Protein AF-A0AAN9L539-F1 (afdb_monomer)

Foldseek 3Di:
DDDPDDDDDDDDDDDDPDDPPDPPPPDDDPDPDDPLVVVLQVVLPDPLLPHQEPHFS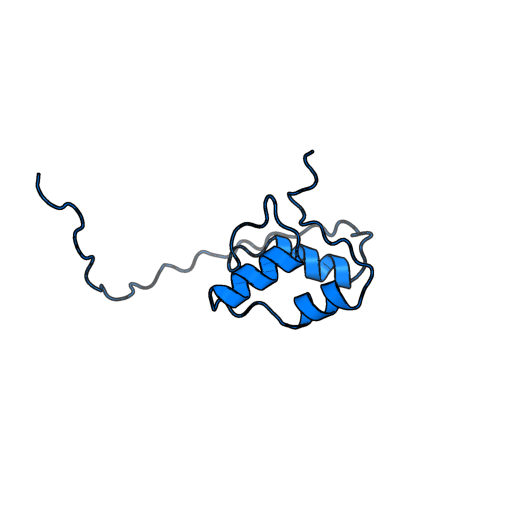LRSVVSSVVVVSCDPVVNVCSCPPDPDGRHRPNHPPD

Sequence (94 aa):
MKRFYSQRKNTTKKPSKSRKKSRVVVESYENDYSKEEMILRQFDMDMTYGPCIGLTRLERWERASKMGLNPPQSIKILLQCLNVPSECLWNKLK

Secondary structure (DSSP, 8-state):
-------------PPP----------------S-HHHHHHHHHHH-GGG---TTSBHHHHHHHHHHTT----HHHHHHHHHS----B-GGG---

Solvent-accessible surface area (backbone atoms only — not comparable to full-atom values): 6400 Å² total; per-residue (Å²): 138,84,87,87,73,81,84,83,75,92,74,84,87,73,86,75,78,84,74,81,76,75,81,74,80,77,76,81,72,85,66,97,57,54,73,65,56,51,54,54,51,53,55,58,70,41,67,86,54,48,82,44,68,91,36,40,49,62,57,34,45,51,53,19,44,78,69,68,63,69,62,66,66,66,59,56,49,48,67,73,75,42,101,59,86,54,68,26,81,73,56,74,84,117

Radius of gyration: 18.81 Å; Cα contacts (8 Å, |Δi|>4): 61; chains: 1; bounding box: 46×27×49 Å

pLDDT: mean 79.04, std 18.51, range [45.0, 97.81]

Organism: Canavalia gladiata (NCBI:txid3824)

Mean predicted aligned error: 13.24 Å

Structure (mmCIF, N/CA/C/O backbone):
data_AF-A0AAN9L539-F1
#
_entry.id   AF-A0AAN9L539-F1
#
loop_
_atom_site.group_PDB
_atom_site.id
_atom_site.type_symbol
_atom_site.label_atom_id
_atom_site.label_alt_id
_atom_site.label_comp_id
_atom_site.label_asym_id
_atom_site.label_entity_id
_atom_site.label_seq_id
_atom_site.pdbx_PDB_ins_code
_atom_site.Cartn_x
_atom_site.Cartn_y
_atom_site.Cartn_z
_atom_site.occupancy
_atom_site.B_iso_or_equiv
_atom_site.auth_seq_id
_atom_site.auth_comp_id
_atom_site.auth_asym_id
_atom_site.auth_atom_id
_atom_site.pdbx_PDB_model_num
ATOM 1 N N . MET A 1 1 ? -23.972 -18.178 33.883 1.00 49.88 1 MET A N 1
ATOM 2 C CA . MET A 1 1 ? -22.896 -18.318 32.873 1.00 49.88 1 MET A CA 1
ATOM 3 C C . MET A 1 1 ? -21.799 -17.311 33.187 1.00 49.88 1 MET A C 1
ATOM 5 O O . MET A 1 1 ? -22.067 -16.117 33.210 1.00 49.88 1 MET A O 1
ATOM 9 N N . LYS A 1 2 ? -20.612 -17.793 33.574 1.00 45.66 2 LYS A N 1
ATOM 10 C CA . LYS A 1 2 ? -19.501 -16.968 34.075 1.00 45.66 2 LYS A CA 1
ATOM 11 C C . LYS A 1 2 ? -18.742 -16.347 32.895 1.00 45.66 2 LYS A C 1
ATOM 13 O O . LYS A 1 2 ? -18.464 -17.024 31.914 1.00 45.66 2 LYS A O 1
ATOM 18 N N . ARG A 1 3 ? -18.450 -15.050 33.000 1.00 47.25 3 ARG A N 1
ATOM 19 C CA . ARG A 1 3 ? -17.701 -14.242 32.030 1.00 47.25 3 ARG A CA 1
ATOM 20 C C . ARG A 1 3 ? -16.248 -14.730 31.961 1.00 47.25 3 ARG A C 1
ATOM 22 O O . ARG A 1 3 ? -15.486 -14.495 32.893 1.00 47.25 3 ARG A O 1
ATOM 29 N N . PHE A 1 4 ? -15.869 -15.393 30.871 1.00 66.06 4 PHE A N 1
ATOM 30 C CA . PHE A 1 4 ? -14.493 -15.825 30.606 1.00 66.06 4 PHE A CA 1
ATOM 31 C C . PHE A 1 4 ? -13.782 -14.840 29.676 1.00 66.06 4 PHE A C 1
ATOM 33 O O . PHE A 1 4 ? -13.520 -15.144 28.521 1.00 66.06 4 PHE A O 1
ATOM 40 N N . TYR A 1 5 ? -13.434 -13.662 30.187 1.00 59.69 5 TYR A N 1
ATOM 41 C CA . TYR A 1 5 ? -12.322 -12.894 29.629 1.00 59.69 5 TYR A CA 1
ATOM 42 C C . TYR A 1 5 ? -11.472 -12.398 30.793 1.00 59.69 5 TYR A C 1
ATOM 44 O O . TYR A 1 5 ? -11.809 -11.440 31.481 1.00 59.69 5 TYR A O 1
ATOM 52 N N . SER A 1 6 ? -10.391 -13.130 31.053 1.00 61.59 6 SER A N 1
ATOM 53 C CA . SER A 1 6 ? -9.363 -12.747 32.015 1.00 61.59 6 SER A CA 1
ATOM 54 C C . SER A 1 6 ? -8.479 -11.661 31.399 1.00 61.59 6 SER A C 1
ATOM 56 O O . SER A 1 6 ? -7.900 -11.852 30.329 1.00 61.59 6 SER A O 1
ATOM 58 N N . GLN A 1 7 ? -8.382 -10.516 32.074 1.00 60.81 7 GLN A N 1
ATOM 59 C CA . GLN A 1 7 ? -7.445 -9.440 31.760 1.00 60.81 7 GLN A CA 1
ATOM 60 C C . GLN A 1 7 ? -6.002 -9.924 31.952 1.00 60.81 7 GLN A C 1
ATOM 62 O O . GLN A 1 7 ? -5.575 -10.240 33.065 1.00 60.81 7 GLN A O 1
ATOM 67 N N . ARG A 1 8 ? -5.221 -9.951 30.868 1.00 62.62 8 ARG A N 1
ATOM 68 C CA . ARG A 1 8 ? -3.791 -10.274 30.929 1.00 62.62 8 ARG A CA 1
ATOM 69 C C . ARG A 1 8 ? -3.000 -9.044 31.386 1.00 62.62 8 ARG A C 1
ATOM 71 O O . ARG A 1 8 ? -2.925 -8.048 30.675 1.00 62.62 8 ARG A O 1
ATOM 78 N N . LYS A 1 9 ? -2.418 -9.134 32.585 1.00 52.91 9 LYS A N 1
ATOM 79 C CA . LYS A 1 9 ? -1.530 -8.130 33.193 1.00 52.91 9 LYS A CA 1
ATOM 80 C C . LYS A 1 9 ? -0.163 -8.082 32.486 1.00 52.91 9 LYS A C 1
ATOM 82 O O . LYS A 1 9 ? 0.343 -9.113 32.044 1.00 52.91 9 LYS A O 1
ATOM 87 N N . ASN A 1 10 ? 0.425 -6.884 32.428 1.00 47.91 10 ASN A N 1
ATOM 88 C CA . ASN A 1 10 ? 1.771 -6.597 31.924 1.00 47.91 10 ASN A CA 1
ATOM 89 C C . ASN A 1 10 ? 2.852 -7.433 32.629 1.00 47.91 10 ASN A C 1
ATOM 91 O O . ASN A 1 10 ? 2.931 -7.443 33.856 1.00 47.91 10 ASN A O 1
ATOM 95 N N . THR A 1 11 ? 3.732 -8.058 31.844 1.00 48.75 11 THR A N 1
ATOM 96 C CA . THR A 1 11 ? 4.969 -8.693 32.318 1.00 48.75 11 THR A CA 1
ATOM 97 C C . THR A 1 11 ? 6.149 -8.198 31.491 1.00 48.75 11 THR A C 1
ATOM 99 O O . THR A 1 11 ? 6.087 -8.142 30.263 1.00 48.75 11 THR A O 1
ATOM 102 N N . THR A 1 12 ? 7.214 -7.839 32.192 1.00 48.25 12 THR A N 1
ATOM 103 C CA . THR A 1 12 ? 8.502 -7.334 31.719 1.00 48.25 12 THR A CA 1
ATOM 104 C C . THR A 1 12 ? 9.085 -8.130 30.540 1.00 48.25 12 THR A C 1
ATOM 106 O O . THR A 1 12 ? 9.055 -9.361 30.505 1.00 48.25 12 THR A O 1
ATOM 109 N N . LYS A 1 13 ? 9.628 -7.409 29.547 1.00 45.00 13 LYS A N 1
ATOM 110 C CA . LYS A 1 13 ? 10.297 -7.982 28.370 1.00 45.00 13 LYS A CA 1
ATOM 111 C C . LYS A 1 13 ? 11.549 -8.756 28.812 1.00 45.00 13 LYS A C 1
ATOM 113 O O . LYS A 1 13 ? 12.535 -8.152 29.221 1.00 45.00 13 LYS A O 1
ATOM 118 N N . LYS A 1 14 ? 11.521 -10.089 28.707 1.00 46.62 14 LYS A N 1
ATOM 119 C CA . LYS A 1 14 ? 12.724 -10.938 28.757 1.00 46.62 14 LYS A CA 1
ATOM 120 C C . LYS A 1 14 ? 13.496 -10.811 27.431 1.00 46.62 14 LYS A C 1
ATOM 122 O O . LYS A 1 14 ? 12.850 -10.788 26.382 1.00 46.62 14 LYS A O 1
ATOM 127 N N . PRO A 1 15 ? 14.841 -10.762 27.433 1.00 45.00 15 PRO A N 1
ATOM 128 C CA . PRO A 1 15 ? 15.619 -10.664 26.204 1.00 45.00 15 PRO A CA 1
ATOM 129 C C . PRO A 1 15 ? 15.548 -11.992 25.442 1.00 45.00 15 PRO A C 1
ATOM 131 O O . PRO A 1 15 ? 15.986 -13.038 25.924 1.00 45.00 15 PRO A O 1
ATOM 134 N N . SER A 1 16 ? 14.962 -11.966 24.247 1.00 56.47 16 SER A N 1
ATOM 135 C CA . SER A 1 16 ? 14.954 -13.106 23.334 1.00 56.47 16 SER A CA 1
ATOM 136 C C . SER A 1 16 ? 16.356 -13.315 22.761 1.00 56.47 16 SER A C 1
ATOM 138 O O . SER A 1 16 ? 16.916 -12.409 22.143 1.00 56.47 16 SER A O 1
ATOM 140 N N . LYS A 1 17 ? 16.904 -14.517 22.975 1.00 56.53 17 LYS A N 1
ATOM 141 C CA . LYS A 1 17 ? 18.193 -14.987 22.451 1.00 56.53 17 LYS A CA 1
ATOM 142 C C . LYS A 1 17 ? 18.351 -14.635 20.967 1.00 56.53 17 LYS A C 1
ATOM 144 O O . LYS A 1 17 ? 17.459 -14.892 20.160 1.00 56.53 17 LYS A O 1
ATOM 149 N N . SER A 1 18 ? 19.507 -14.076 20.627 1.00 55.50 18 SER A N 1
ATOM 150 C CA . SER A 1 18 ? 19.929 -13.710 19.278 1.00 55.50 18 SER A CA 1
ATOM 151 C C . SER A 1 18 ? 19.882 -14.922 18.343 1.00 55.50 18 SER A C 1
ATOM 153 O O . SER A 1 18 ? 20.763 -15.782 18.334 1.00 55.50 18 SER A O 1
ATOM 155 N N . ARG A 1 19 ? 18.824 -15.000 17.531 1.00 62.69 19 ARG A N 1
ATOM 156 C CA . ARG A 1 19 ? 18.730 -15.955 16.429 1.00 62.69 19 ARG A CA 1
ATOM 157 C C . ARG A 1 19 ? 19.784 -15.563 15.394 1.00 62.69 19 ARG A C 1
ATOM 159 O O . ARG A 1 19 ? 19.658 -14.523 14.751 1.00 62.69 19 ARG A O 1
ATOM 166 N N . LYS A 1 20 ? 20.837 -16.377 15.262 1.00 54.31 20 LYS A N 1
ATOM 167 C CA . LYS A 1 20 ? 21.865 -16.230 14.223 1.00 54.31 20 LYS A CA 1
ATOM 168 C C . LYS A 1 20 ? 21.160 -16.149 12.866 1.00 54.31 20 LYS A C 1
ATOM 170 O O . LYS A 1 20 ? 20.503 -17.101 12.450 1.00 54.31 20 LYS A O 1
ATOM 175 N N . LYS A 1 21 ? 21.242 -14.986 12.215 1.00 54.97 21 LYS A N 1
ATOM 176 C CA . LYS A 1 21 ? 20.709 -14.764 10.871 1.00 54.97 21 LYS A CA 1
ATOM 177 C C . LYS A 1 21 ? 21.615 -15.532 9.915 1.00 54.97 21 LYS A C 1
ATOM 179 O O . LYS A 1 21 ? 22.684 -15.049 9.558 1.00 54.97 21 LYS A O 1
ATOM 184 N N . SER A 1 22 ? 21.230 -16.760 9.575 1.00 59.97 22 SER A N 1
ATOM 185 C CA . SER A 1 22 ? 21.839 -17.492 8.469 1.00 59.97 22 SER A CA 1
ATOM 186 C C . SER A 1 22 ? 21.778 -16.588 7.242 1.00 59.97 22 SER A C 1
ATOM 188 O O . SER A 1 22 ? 20.699 -16.121 6.868 1.00 59.97 22 SER A O 1
ATOM 190 N N . ARG A 1 23 ? 22.943 -16.267 6.677 1.00 61.34 23 ARG A N 1
ATOM 191 C CA . ARG A 1 23 ? 23.067 -15.470 5.458 1.00 61.34 23 ARG A CA 1
ATOM 192 C C . ARG A 1 23 ? 22.523 -16.322 4.317 1.00 61.34 23 ARG A C 1
ATOM 194 O O . ARG A 1 23 ? 23.252 -17.111 3.734 1.00 61.34 23 ARG A O 1
ATOM 201 N N . VAL A 1 24 ? 21.218 -16.223 4.078 1.00 60.66 24 VAL A N 1
ATOM 202 C CA . VAL A 1 24 ? 20.595 -16.790 2.886 1.00 60.66 24 VAL A CA 1
ATOM 203 C C . VAL A 1 24 ? 21.154 -15.991 1.718 1.00 60.66 24 VAL A C 1
ATOM 205 O O . VAL A 1 24 ? 20.939 -14.781 1.631 1.00 60.66 24 VAL A O 1
ATOM 208 N N . VAL A 1 25 ? 21.960 -16.655 0.895 1.00 55.09 25 VAL A N 1
ATOM 209 C CA . VAL A 1 25 ? 22.389 -16.137 -0.399 1.00 55.09 25 VAL A CA 1
ATOM 210 C C . VAL A 1 25 ? 21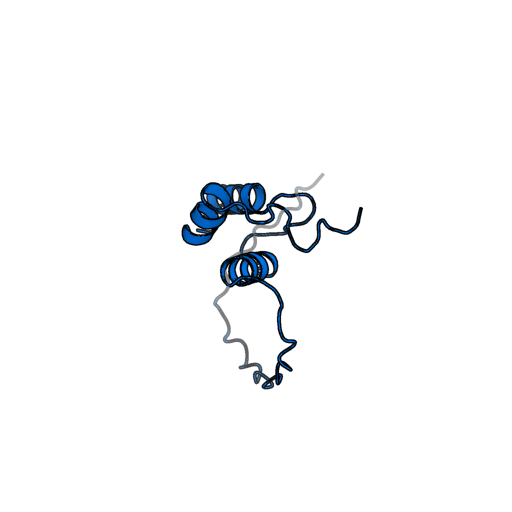.129 -16.117 -1.253 1.00 55.09 25 VAL A C 1
ATOM 212 O O . VAL A 1 25 ? 20.598 -17.167 -1.598 1.00 55.09 25 VAL A O 1
ATOM 215 N N . VAL A 1 26 ? 20.579 -14.924 -1.470 1.00 62.31 26 VAL A N 1
ATO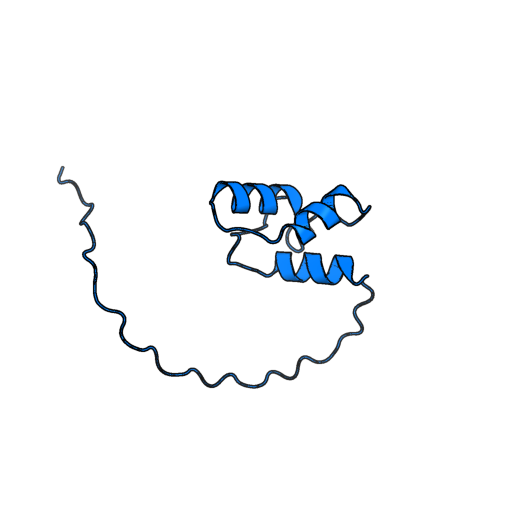M 216 C CA . VAL A 1 26 ? 19.456 -14.740 -2.388 1.00 62.31 26 VAL A CA 1
ATOM 217 C C . VAL A 1 26 ? 20.063 -14.743 -3.781 1.00 62.31 26 VAL A C 1
ATOM 219 O O . VAL A 1 26 ? 20.703 -13.775 -4.184 1.00 62.31 26 VAL A O 1
ATOM 222 N N . GLU A 1 27 ? 19.936 -15.881 -4.449 1.00 50.69 27 GLU A N 1
ATOM 223 C CA . GLU A 1 27 ? 20.243 -16.067 -5.862 1.00 50.69 27 GLU A CA 1
ATOM 224 C C . GLU A 1 27 ? 19.430 -15.033 -6.656 1.00 50.69 27 GLU A C 1
ATOM 226 O O . GLU A 1 27 ? 18.211 -14.940 -6.502 1.00 50.69 27 GLU A O 1
ATOM 231 N N . SER A 1 28 ? 20.111 -14.143 -7.384 1.00 52.44 28 SER A N 1
ATOM 232 C CA . SER A 1 28 ? 19.472 -13.013 -8.057 1.00 52.44 28 SER A CA 1
ATOM 233 C C . SER A 1 28 ? 18.819 -13.493 -9.345 1.00 52.44 28 SER A C 1
ATOM 235 O O . SER A 1 28 ? 19.438 -13.506 -10.405 1.00 52.44 28 SER A O 1
ATOM 237 N N . TYR A 1 29 ? 17.559 -13.905 -9.249 1.00 59.56 29 TYR A N 1
ATOM 238 C CA . TYR A 1 29 ? 16.687 -14.008 -10.412 1.00 59.56 29 TYR A CA 1
ATOM 239 C C . TYR A 1 29 ? 16.599 -12.601 -11.007 1.00 59.56 29 TYR A C 1
ATOM 241 O O . TYR A 1 29 ? 16.118 -11.689 -10.328 1.00 59.56 29 TYR A O 1
ATOM 249 N N . GLU A 1 30 ? 17.129 -12.413 -12.217 1.00 59.72 30 GLU A N 1
ATOM 250 C CA . GLU A 1 30 ? 16.960 -11.185 -12.993 1.00 59.72 30 GLU A CA 1
ATOM 251 C C . GLU A 1 30 ? 15.462 -10.885 -13.049 1.00 59.72 30 GLU A C 1
ATOM 253 O O . GLU A 1 30 ? 14.659 -11.622 -13.619 1.00 59.72 30 GLU A O 1
ATOM 258 N N . ASN A 1 31 ? 15.067 -9.881 -12.279 1.00 62.41 31 ASN A N 1
ATOM 259 C CA . ASN A 1 31 ? 13.678 -9.600 -11.999 1.00 62.41 31 ASN A CA 1
ATOM 260 C C . ASN A 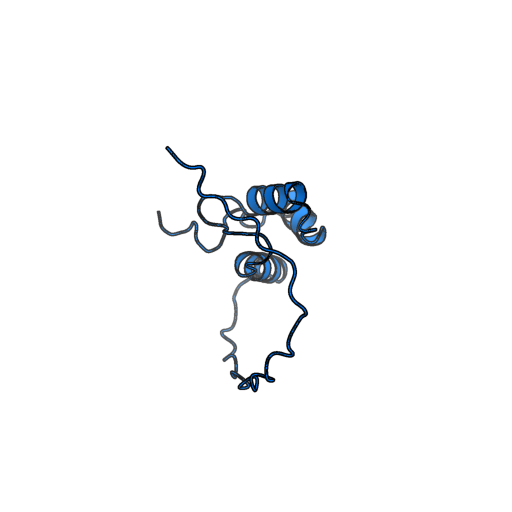1 31 ? 13.261 -8.597 -13.077 1.00 62.41 31 ASN A C 1
ATOM 262 O O . ASN A 1 31 ? 13.578 -7.419 -12.935 1.00 62.41 31 ASN A O 1
ATOM 266 N N . ASP A 1 32 ? 12.570 -9.050 -14.130 1.00 79.00 32 ASP A N 1
ATOM 267 C CA . ASP A 1 32 ? 12.083 -8.250 -15.282 1.00 79.00 32 ASP A CA 1
ATOM 268 C C . ASP A 1 32 ? 11.079 -7.131 -14.909 1.00 79.00 32 ASP A C 1
ATOM 270 O O . ASP A 1 32 ? 10.282 -6.657 -15.721 1.00 79.00 32 ASP A O 1
ATOM 274 N N . TYR A 1 33 ? 11.055 -6.711 -13.649 1.00 82.00 33 TYR A N 1
ATOM 275 C CA . TYR A 1 33 ? 10.125 -5.739 -13.112 1.00 82.00 33 TYR A CA 1
ATOM 276 C C . TYR A 1 33 ? 10.791 -4.378 -12.976 1.00 82.00 33 TYR A C 1
ATOM 278 O O . TYR A 1 33 ? 11.965 -4.257 -12.622 1.00 82.00 33 TYR A O 1
ATOM 286 N N . SER A 1 34 ? 9.996 -3.329 -13.181 1.00 90.00 34 SER A N 1
ATOM 287 C CA . SER A 1 34 ? 10.442 -1.972 -12.901 1.00 90.00 34 SER A CA 1
ATOM 288 C C . SER A 1 34 ? 10.768 -1.796 -11.411 1.00 90.00 34 SER A C 1
ATOM 290 O O . SER A 1 34 ? 10.284 -2.535 -10.544 1.00 90.00 34 SER A O 1
ATOM 292 N N . LYS A 1 35 ? 11.574 -0.778 -11.092 1.00 90.44 35 LYS A N 1
ATOM 293 C CA . LYS A 1 35 ? 11.954 -0.463 -9.705 1.00 90.44 35 LYS A CA 1
ATOM 294 C C . LYS A 1 35 ? 10.725 -0.210 -8.829 1.00 90.44 35 LYS A C 1
ATOM 296 O O . LYS A 1 35 ? 10.697 -0.597 -7.663 1.00 90.44 35 LYS A O 1
ATOM 301 N N . GLU A 1 36 ? 9.698 0.409 -9.395 1.00 92.06 36 GLU A N 1
ATOM 302 C CA . GLU A 1 36 ? 8.440 0.725 -8.726 1.00 92.06 36 GLU A CA 1
ATOM 303 C C . GLU A 1 36 ? 7.669 -0.553 -8.393 1.00 92.06 36 GLU A C 1
ATOM 305 O O . GLU A 1 36 ? 7.242 -0.732 -7.254 1.00 92.06 36 GLU A O 1
ATOM 310 N N . GLU A 1 37 ? 7.571 -1.492 -9.335 1.00 91.75 37 GLU A N 1
ATOM 311 C CA . GLU A 1 37 ? 6.943 -2.793 -9.090 1.00 91.75 37 GLU A CA 1
ATOM 312 C C . GLU A 1 37 ? 7.717 -3.603 -8.038 1.00 91.75 37 GLU A C 1
ATOM 314 O O . GLU A 1 37 ? 7.100 -4.246 -7.190 1.00 91.75 37 GLU A O 1
ATOM 319 N N . MET A 1 38 ? 9.053 -3.530 -8.004 1.00 91.69 38 MET A N 1
ATOM 320 C CA . MET A 1 38 ? 9.843 -4.151 -6.930 1.00 91.69 38 MET A CA 1
ATOM 321 C C . MET A 1 38 ? 9.503 -3.576 -5.549 1.00 91.69 38 MET A C 1
ATOM 323 O O . MET A 1 38 ? 9.332 -4.334 -4.592 1.00 91.69 38 MET A O 1
ATOM 327 N N . ILE A 1 39 ? 9.362 -2.252 -5.440 1.00 94.06 39 ILE A N 1
ATOM 328 C CA . ILE A 1 39 ? 8.965 -1.579 -4.193 1.00 94.06 39 ILE A CA 1
ATOM 329 C C . ILE A 1 39 ? 7.564 -2.032 -3.762 1.00 94.06 39 ILE A C 1
ATOM 331 O O . ILE A 1 39 ? 7.353 -2.380 -2.597 1.00 94.06 39 ILE A O 1
ATOM 335 N N . LEU A 1 40 ? 6.610 -2.082 -4.694 1.00 94.94 40 LEU A N 1
ATOM 336 C CA . LEU A 1 40 ? 5.243 -2.528 -4.415 1.00 94.94 40 LEU A CA 1
ATOM 337 C C . LEU A 1 40 ? 5.190 -4.004 -4.004 1.00 94.94 40 LEU A C 1
ATOM 339 O O . LEU A 1 40 ? 4.454 -4.365 -3.090 1.00 94.94 40 LEU A O 1
ATOM 343 N N . ARG A 1 41 ? 6.020 -4.861 -4.603 1.00 93.06 41 ARG A N 1
ATOM 344 C CA . ARG A 1 41 ? 6.150 -6.271 -4.203 1.00 93.06 41 ARG A CA 1
ATOM 345 C C . ARG A 1 41 ? 6.765 -6.441 -2.825 1.00 93.06 41 ARG A C 1
ATOM 347 O O . ARG A 1 41 ? 6.353 -7.321 -2.070 1.00 93.06 41 ARG A O 1
ATOM 354 N N . GLN A 1 42 ? 7.729 -5.595 -2.477 1.00 93.88 42 GLN A N 1
ATOM 355 C CA . GLN A 1 42 ? 8.295 -5.592 -1.135 1.00 93.88 42 GLN A CA 1
ATOM 356 C C . GLN A 1 42 ? 7.236 -5.204 -0.096 1.00 93.88 42 GLN A C 1
ATOM 358 O O . GLN A 1 42 ? 7.165 -5.839 0.957 1.00 93.88 42 GLN A O 1
ATOM 363 N N . PHE A 1 43 ? 6.380 -4.230 -0.420 1.00 95.75 43 PHE A N 1
ATOM 364 C CA . PHE A 1 43 ? 5.198 -3.899 0.376 1.00 95.75 43 PHE A CA 1
ATOM 365 C C . PHE A 1 43 ? 4.204 -5.070 0.433 1.00 95.75 43 PHE A C 1
ATOM 367 O O . PHE A 1 43 ? 3.679 -5.378 1.502 1.00 95.75 43 PHE A O 1
ATOM 374 N N . ASP A 1 44 ? 4.006 -5.794 -0.674 1.00 94.38 44 ASP A N 1
ATOM 375 C CA . ASP A 1 44 ? 3.136 -6.971 -0.717 1.00 94.38 44 ASP A CA 1
ATOM 376 C C . ASP A 1 44 ? 3.568 -8.070 0.272 1.00 94.38 44 ASP A C 1
ATOM 378 O O . ASP A 1 44 ? 2.709 -8.698 0.897 1.00 94.38 44 ASP A O 1
ATOM 382 N N . MET A 1 45 ? 4.874 -8.247 0.483 1.00 93.31 45 MET A N 1
ATOM 383 C CA . MET A 1 45 ? 5.443 -9.219 1.428 1.00 93.31 45 MET A CA 1
ATOM 384 C C . MET A 1 45 ? 5.501 -8.739 2.888 1.00 93.31 45 MET A C 1
ATOM 386 O O . MET A 1 45 ? 5.757 -9.548 3.784 1.00 93.31 45 MET A O 1
ATOM 390 N N . ASP A 1 46 ? 5.269 -7.454 3.160 1.00 94.69 46 ASP A N 1
ATOM 391 C CA . ASP A 1 46 ? 5.385 -6.904 4.511 1.00 94.69 46 ASP A CA 1
ATOM 392 C C . ASP A 1 46 ? 4.134 -7.195 5.353 1.00 94.69 46 ASP A C 1
ATOM 394 O O . ASP A 1 46 ? 3.069 -6.605 5.170 1.00 94.69 46 ASP A O 1
ATOM 398 N N . MET A 1 47 ? 4.260 -8.111 6.314 1.00 92.88 47 MET A N 1
ATOM 399 C CA . MET A 1 47 ? 3.151 -8.525 7.178 1.00 92.88 47 MET A CA 1
ATOM 400 C C . MET A 1 47 ? 2.758 -7.481 8.230 1.00 92.88 47 MET A C 1
ATOM 402 O O . MET A 1 47 ? 1.701 -7.622 8.849 1.00 92.88 47 MET A O 1
ATOM 406 N N . THR A 1 48 ? 3.551 -6.422 8.431 1.00 96.19 48 THR A N 1
ATOM 407 C CA . THR A 1 48 ? 3.226 -5.362 9.401 1.00 96.19 48 THR A CA 1
ATOM 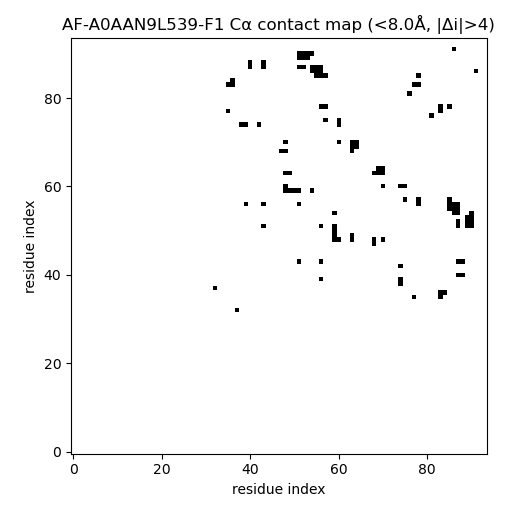408 C C . THR A 1 48 ? 1.935 -4.629 9.045 1.00 96.19 48 THR A C 1
ATOM 410 O O . THR A 1 48 ? 1.213 -4.223 9.949 1.00 96.19 48 THR A O 1
ATOM 413 N N . TYR A 1 49 ? 1.588 -4.547 7.755 1.00 96.00 49 TYR A N 1
ATOM 414 C CA . TYR A 1 49 ? 0.400 -3.857 7.230 1.00 96.00 49 TYR A CA 1
ATOM 415 C C . TYR A 1 49 ? -0.829 -4.775 7.055 1.00 96.00 49 TYR A C 1
ATOM 417 O O . TYR A 1 49 ? -1.831 -4.410 6.426 1.00 96.00 49 TYR A O 1
ATOM 425 N N . GLY A 1 50 ? -0.762 -5.986 7.617 1.00 91.31 50 GLY A N 1
ATOM 426 C CA . GLY A 1 50 ? -1.824 -6.991 7.555 1.00 91.31 50 GLY A CA 1
ATOM 427 C C . GLY A 1 50 ? -1.934 -7.691 6.193 1.00 91.31 50 GLY A C 1
ATOM 428 O O . GLY A 1 50 ? -1.214 -7.343 5.258 1.00 91.31 50 GLY A O 1
ATOM 429 N N . PRO A 1 51 ? -2.836 -8.677 6.052 1.00 92.31 51 PRO A N 1
ATOM 430 C CA . PRO A 1 51 ? -2.914 -9.537 4.869 1.00 92.31 51 PRO A CA 1
ATOM 431 C C . PRO A 1 51 ? -3.397 -8.781 3.625 1.00 92.31 51 PRO A C 1
ATOM 433 O O . PRO A 1 51 ? -4.326 -7.981 3.714 1.00 92.31 51 PRO A O 1
ATOM 436 N N . CYS A 1 52 ? -2.802 -9.052 2.467 1.00 91.12 52 CYS A N 1
ATOM 437 C CA . CYS A 1 52 ? -3.159 -8.436 1.180 1.00 91.12 52 CYS A CA 1
ATOM 438 C C . CYS A 1 52 ? -4.119 -9.255 0.312 1.00 91.12 52 CYS A C 1
ATOM 440 O O . CYS A 1 52 ? -4.450 -8.832 -0.789 1.00 91.12 52 CYS A O 1
ATOM 442 N N . ILE A 1 53 ? -4.554 -10.423 0.785 1.00 87.25 53 ILE A N 1
ATOM 443 C CA . ILE A 1 53 ? -5.464 -11.277 0.027 1.00 87.25 53 ILE A CA 1
ATOM 444 C C . ILE A 1 53 ? -6.837 -10.615 -0.132 1.00 87.25 53 ILE A C 1
ATOM 446 O O . ILE A 1 53 ? -7.416 -10.124 0.839 1.00 87.25 53 ILE A O 1
ATOM 450 N N . GLY A 1 54 ? -7.345 -10.605 -1.363 1.00 88.31 54 GLY A N 1
ATOM 451 C CA . GLY A 1 54 ? -8.641 -10.034 -1.720 1.00 88.31 54 GLY A CA 1
ATOM 452 C C . GLY A 1 54 ? -8.701 -8.506 -1.685 1.00 88.31 54 GLY A C 1
ATOM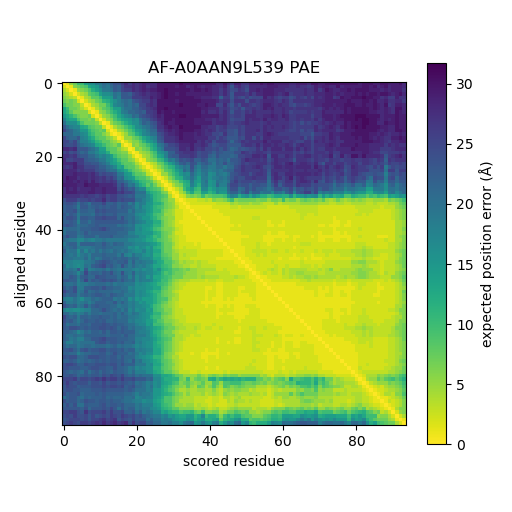 453 O O . GLY A 1 54 ? -9.801 -7.967 -1.687 1.00 88.31 54 GLY A O 1
ATOM 454 N N . LEU A 1 55 ? -7.556 -7.817 -1.628 1.00 91.75 55 LEU A N 1
ATOM 455 C CA . LEU A 1 55 ? -7.471 -6.355 -1.624 1.00 91.75 55 LEU A CA 1
ATOM 456 C C . LEU A 1 55 ? -6.511 -5.871 -2.702 1.00 91.75 55 LEU A C 1
ATOM 458 O O . LEU A 1 55 ? -5.440 -6.451 -2.880 1.00 91.75 55 LEU A O 1
ATOM 462 N N . THR A 1 56 ? -6.837 -4.762 -3.350 1.00 94.38 56 THR A N 1
ATOM 463 C CA . THR A 1 56 ? -5.848 -4.007 -4.124 1.00 94.38 56 THR A CA 1
ATOM 464 C C . THR A 1 56 ? -4.755 -3.457 -3.199 1.00 94.38 56 THR A C 1
ATOM 466 O O . THR A 1 56 ? -4.943 -3.278 -1.988 1.00 94.38 56 THR A O 1
ATOM 469 N N . ARG A 1 57 ? -3.591 -3.125 -3.767 1.00 95.56 57 ARG A N 1
ATOM 470 C CA . ARG A 1 57 ? -2.475 -2.507 -3.030 1.00 95.56 57 ARG A CA 1
ATOM 471 C C . ARG A 1 57 ? -2.894 -1.205 -2.345 1.00 95.56 57 ARG A C 1
ATOM 473 O O . ARG A 1 57 ? -2.457 -0.942 -1.222 1.00 95.56 57 ARG A O 1
ATOM 480 N N . LEU A 1 58 ? -3.765 -0.420 -2.987 1.00 96.06 58 LEU A N 1
ATOM 481 C CA . LEU A 1 58 ? -4.270 0.838 -2.436 1.00 96.06 58 LEU A CA 1
ATOM 482 C C . LEU A 1 58 ? -5.213 0.595 -1.255 1.00 96.06 58 LEU A C 1
ATOM 484 O O . LEU A 1 58 ? -5.019 1.191 -0.199 1.00 96.06 58 LEU A O 1
ATOM 488 N N . GLU A 1 59 ? -6.166 -0.331 -1.375 1.00 95.75 59 GLU A N 1
ATOM 489 C CA . GLU A 1 59 ? -7.064 -0.690 -0.267 1.00 95.75 59 GLU A CA 1
ATOM 490 C C . GLU A 1 59 ? -6.290 -1.232 0.938 1.00 95.75 59 GLU A C 1
ATOM 492 O O . GLU A 1 59 ? -6.576 -0.879 2.088 1.00 95.75 59 GLU A O 1
ATOM 497 N N . ARG A 1 60 ? -5.257 -2.052 0.695 1.00 96.81 60 ARG A N 1
ATOM 498 C CA . ARG A 1 60 ? -4.364 -2.527 1.757 1.00 96.81 60 ARG A CA 1
ATOM 499 C C . ARG A 1 60 ? -3.657 -1.362 2.453 1.00 96.81 60 ARG A C 1
ATOM 501 O O . ARG A 1 60 ? -3.607 -1.341 3.686 1.00 96.81 60 ARG A O 1
ATOM 508 N N . TRP A 1 61 ? -3.131 -0.405 1.685 1.00 97.44 61 TRP A N 1
ATOM 509 C CA . TRP A 1 61 ? -2.478 0.796 2.212 1.00 97.44 61 TRP A CA 1
ATOM 510 C C . TRP A 1 61 ? -3.444 1.626 3.064 1.00 97.44 61 TRP A C 1
ATOM 512 O O . TRP A 1 61 ? -3.127 1.977 4.201 1.00 97.44 61 TRP A O 1
ATOM 522 N N . GLU A 1 62 ? -4.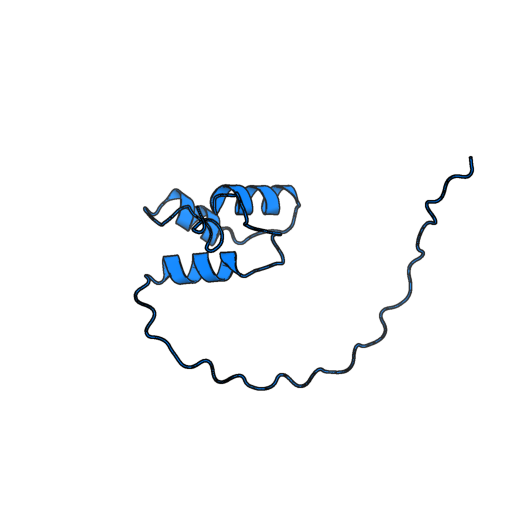654 1.883 2.568 1.00 97.44 62 GLU A N 1
ATOM 523 C CA . GLU A 1 62 ? -5.663 2.662 3.290 1.00 97.44 62 GLU A CA 1
ATOM 524 C C . GLU A 1 62 ? -6.088 1.990 4.589 1.00 97.44 62 GLU A C 1
ATOM 526 O O . GLU A 1 62 ? -6.207 2.656 5.617 1.00 97.44 62 GLU A O 1
ATOM 531 N N . ARG A 1 63 ? -6.286 0.668 4.573 1.00 97.06 63 ARG A N 1
ATOM 532 C CA . ARG A 1 63 ? -6.604 -0.092 5.784 1.00 97.06 63 ARG A CA 1
ATOM 533 C C . ARG A 1 63 ? -5.482 0.026 6.812 1.00 97.06 63 ARG A C 1
ATOM 535 O O . ARG A 1 63 ? -5.758 0.306 7.974 1.00 97.06 63 ARG A O 1
ATOM 542 N N . ALA A 1 64 ? -4.226 -0.136 6.395 1.00 97.81 64 ALA A N 1
ATOM 543 C CA . ALA A 1 64 ? -3.079 0.001 7.289 1.00 97.81 64 ALA A CA 1
ATOM 544 C C . ALA A 1 64 ? -2.955 1.422 7.869 1.00 97.81 64 ALA A C 1
ATOM 546 O O . ALA A 1 64 ? -2.679 1.580 9.059 1.00 97.81 64 ALA A O 1
ATOM 547 N N . SER A 1 65 ? -3.223 2.450 7.059 1.00 97.69 65 SER A N 1
ATOM 548 C CA . SER A 1 65 ? -3.272 3.847 7.503 1.00 97.69 65 SER A CA 1
ATOM 549 C C . SER A 1 65 ? -4.393 4.081 8.524 1.00 97.69 65 SER A C 1
ATOM 551 O O . SER 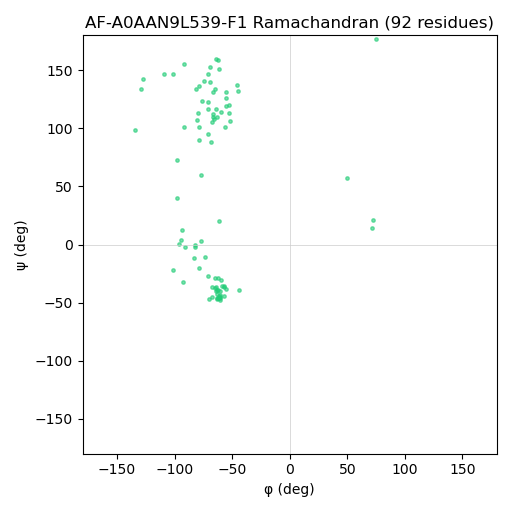A 1 65 ? -4.128 4.614 9.600 1.00 97.69 65 SER A O 1
ATOM 553 N N . LYS A 1 66 ? -5.610 3.585 8.259 1.00 97.56 66 LYS A N 1
ATOM 554 C CA . LYS A 1 66 ? -6.755 3.638 9.192 1.00 97.56 66 LYS A CA 1
ATOM 555 C C . LYS A 1 66 ? -6.473 2.919 10.515 1.00 97.56 66 LYS A C 1
ATOM 557 O O . LYS A 1 66 ? -6.991 3.319 11.550 1.00 97.56 66 LYS A O 1
ATOM 562 N N . MET A 1 67 ? -5.638 1.880 10.492 1.00 96.38 67 MET A N 1
ATOM 563 C CA . MET A 1 67 ? -5.190 1.151 11.685 1.00 96.38 67 MET A CA 1
ATOM 564 C C . MET A 1 67 ? -4.017 1.821 12.421 1.00 96.38 67 MET A C 1
ATOM 566 O O . MET A 1 67 ? -3.554 1.286 13.426 1.00 96.38 67 MET A O 1
ATOM 570 N N . GLY A 1 68 ? -3.510 2.963 11.942 1.00 97.25 68 GLY A N 1
ATOM 571 C CA . GLY A 1 68 ? -2.394 3.675 12.572 1.00 97.25 68 GLY A CA 1
ATOM 572 C C . GLY A 1 68 ? -1.036 2.984 12.409 1.00 97.25 68 GLY A C 1
ATOM 573 O O . GLY A 1 68 ? -0.119 3.242 13.185 1.00 97.25 68 GLY A O 1
ATOM 574 N N . LEU A 1 69 ? -0.887 2.105 11.411 1.00 96.94 69 LEU A N 1
ATOM 575 C CA . LEU A 1 69 ? 0.351 1.353 11.158 1.00 96.94 69 LEU A CA 1
ATOM 576 C C . LEU A 1 69 ? 1.394 2.155 10.366 1.00 96.94 69 LEU A C 1
ATOM 578 O O . LEU A 1 69 ? 2.491 1.661 10.129 1.00 96.94 69 LEU A O 1
ATOM 582 N N . ASN A 1 70 ? 1.060 3.388 9.970 1.00 96.56 70 ASN A N 1
ATOM 583 C CA . ASN A 1 70 ? 1.934 4.321 9.254 1.00 96.56 70 ASN A CA 1
ATOM 584 C C . ASN A 1 70 ? 2.623 3.696 8.019 1.00 96.56 70 ASN A C 1
ATOM 586 O O . ASN A 1 70 ? 3.855 3.684 7.947 1.00 96.56 70 ASN A O 1
ATOM 590 N N . PRO A 1 71 ? 1.862 3.150 7.046 1.00 97.38 71 PRO A N 1
ATOM 591 C CA . PRO A 1 71 ? 2.455 2.646 5.810 1.00 97.38 71 PRO A CA 1
ATOM 592 C C . PRO A 1 71 ? 3.174 3.774 5.041 1.00 97.38 71 PRO A C 1
ATOM 594 O O . PRO A 1 71 ? 2.758 4.933 5.130 1.00 97.38 71 PRO A O 1
ATOM 597 N N . PRO A 1 72 ? 4.233 3.480 4.259 1.00 97.75 72 PRO A N 1
ATOM 598 C CA . PRO A 1 72 ? 5.034 4.521 3.621 1.00 97.75 72 PRO A CA 1
ATOM 599 C C . PRO A 1 72 ? 4.214 5.311 2.595 1.00 97.75 72 PRO A C 1
ATOM 601 O O . PRO A 1 72 ? 3.533 4.729 1.749 1.00 97.75 72 PRO A O 1
ATOM 604 N N . GLN A 1 73 ? 4.304 6.642 2.630 1.00 97.06 73 GLN A N 1
ATOM 605 C CA . GLN A 1 73 ? 3.558 7.514 1.713 1.00 97.06 73 GLN A CA 1
ATOM 606 C C . GLN A 1 73 ? 3.993 7.340 0.250 1.00 97.06 73 GLN A C 1
ATOM 608 O O . GLN A 1 73 ? 3.176 7.493 -0.657 1.00 97.06 73 GLN A O 1
ATOM 613 N N . SER A 1 74 ? 5.257 6.968 0.016 1.00 95.75 74 SER A N 1
ATOM 614 C CA . SER A 1 74 ? 5.778 6.666 -1.321 1.00 95.75 74 SER A CA 1
ATOM 615 C C . SER A 1 74 ? 4.953 5.591 -2.025 1.00 95.75 74 SER A C 1
ATOM 617 O O . SER A 1 74 ? 4.665 5.739 -3.204 1.00 95.75 74 SER A O 1
ATOM 619 N N . ILE A 1 75 ? 4.484 4.569 -1.300 1.00 96.12 75 ILE A N 1
ATOM 620 C CA . ILE A 1 75 ? 3.621 3.517 -1.853 1.00 96.12 75 ILE A CA 1
ATOM 621 C C . ILE A 1 75 ? 2.313 4.108 -2.382 1.00 96.12 75 ILE A C 1
ATOM 623 O O . ILE A 1 75 ? 1.919 3.808 -3.504 1.00 96.12 75 ILE A O 1
ATOM 627 N N . LYS A 1 76 ? 1.663 4.991 -1.614 1.00 96.31 76 LYS A N 1
ATOM 628 C CA . LYS A 1 76 ? 0.423 5.646 -2.050 1.00 96.31 76 LYS A CA 1
ATOM 629 C C . LYS A 1 76 ? 0.637 6.480 -3.310 1.00 96.31 76 LYS A C 1
ATOM 631 O O . LYS A 1 76 ? -0.169 6.400 -4.228 1.00 96.31 76 LYS A O 1
ATOM 636 N N . ILE A 1 77 ? 1.724 7.248 -3.355 1.00 95.38 77 ILE A N 1
ATOM 637 C CA . ILE A 1 77 ? 2.065 8.084 -4.513 1.00 95.38 77 ILE A CA 1
ATOM 638 C C . ILE A 1 77 ? 2.316 7.206 -5.743 1.00 95.38 77 ILE A C 1
ATOM 640 O O . ILE A 1 77 ? 1.753 7.477 -6.798 1.00 95.38 77 ILE A O 1
ATOM 644 N N . LEU A 1 78 ? 3.089 6.122 -5.605 1.00 94.94 78 LEU A N 1
ATOM 645 C CA . LEU A 1 78 ? 3.334 5.182 -6.703 1.00 94.94 78 LEU A CA 1
ATOM 646 C C . LEU A 1 78 ? 2.019 4.610 -7.253 1.00 94.94 78 LEU A C 1
ATOM 648 O O . LEU A 1 78 ? 1.837 4.574 -8.463 1.00 94.94 78 LEU A O 1
ATOM 652 N N . LEU A 1 79 ? 1.089 4.223 -6.376 1.00 94.12 79 LEU A N 1
ATOM 653 C CA . LEU A 1 79 ? -0.205 3.650 -6.766 1.00 94.12 79 LEU A CA 1
ATOM 654 C C . LEU A 1 79 ? -1.173 4.656 -7.405 1.00 94.12 79 LEU A C 1
ATOM 656 O O . LEU A 1 79 ? -2.051 4.248 -8.154 1.00 94.12 79 LEU A O 1
ATOM 660 N N . GLN A 1 80 ? -1.058 5.946 -7.083 1.00 92.31 80 GLN A N 1
ATOM 661 C CA . GLN A 1 80 ? -1.949 6.990 -7.603 1.00 92.31 80 GLN A CA 1
ATOM 662 C C . GLN A 1 80 ? -1.410 7.665 -8.867 1.00 92.31 80 GLN A C 1
ATOM 664 O O . GLN A 1 80 ? -2.193 8.111 -9.701 1.00 92.31 80 GLN A O 1
ATOM 669 N N . CYS A 1 81 ? -0.088 7.789 -8.992 1.00 88.06 81 CYS A N 1
ATOM 670 C CA . CYS A 1 81 ? 0.543 8.584 -10.045 1.00 88.06 81 CYS A CA 1
ATOM 671 C C . CYS A 1 81 ? 1.079 7.750 -11.209 1.00 88.06 81 CYS A C 1
ATOM 673 O O . CYS A 1 81 ? 1.273 8.293 -12.294 1.00 88.06 81 CYS A O 1
ATOM 675 N N . LEU A 1 82 ? 1.352 6.461 -11.004 1.00 82.31 82 LEU A N 1
ATOM 676 C CA . LEU A 1 82 ? 1.896 5.594 -12.044 1.00 82.31 82 LEU A CA 1
ATOM 677 C C . LEU A 1 82 ? 0.846 4.586 -12.494 1.00 82.31 82 LEU A C 1
ATOM 679 O O . LEU A 1 82 ? 0.063 4.086 -11.692 1.00 82.31 82 LEU A O 1
ATOM 683 N N . ASN A 1 83 ? 0.888 4.225 -13.776 1.00 83.25 83 ASN A N 1
ATOM 684 C CA . ASN A 1 83 ? 0.113 3.111 -14.315 1.00 83.25 83 ASN A CA 1
ATOM 685 C C . ASN A 1 83 ? 0.773 1.768 -13.941 1.00 83.25 83 ASN A C 1
ATOM 687 O O . ASN A 1 83 ? 1.244 1.024 -14.799 1.00 83.25 83 ASN A O 1
ATOM 691 N N . VAL A 1 84 ? 0.899 1.516 -12.638 1.00 84.38 84 VAL A N 1
ATOM 692 C CA . VAL A 1 84 ? 1.443 0.279 -12.063 1.00 84.38 84 VAL A CA 1
ATOM 693 C C . VAL A 1 84 ? 0.322 -0.726 -11.803 1.00 84.38 84 VAL A C 1
ATOM 695 O O . VAL A 1 84 ? -0.823 -0.325 -11.584 1.00 84.38 84 VAL A O 1
ATOM 698 N N . PRO A 1 85 ? 0.623 -2.035 -11.761 1.00 84.44 85 PRO A N 1
ATOM 699 C CA . PRO A 1 85 ? -0.358 -3.029 -11.353 1.00 84.44 85 PRO A CA 1
ATOM 700 C C . PRO A 1 85 ? -0.934 -2.703 -9.967 1.00 84.44 85 PRO A C 1
ATOM 702 O O . PRO A 1 85 ? -0.203 -2.540 -8.987 1.00 84.44 85 PRO A O 1
ATOM 705 N N . SER A 1 86 ? -2.259 -2.624 -9.877 1.00 88.06 86 SER A N 1
ATOM 706 C CA . SER A 1 86 ? -2.982 -2.376 -8.624 1.00 88.06 86 SER A CA 1
ATOM 707 C C . SER A 1 86 ? -3.106 -3.627 -7.754 1.00 88.06 86 SER A C 1
ATOM 709 O O . SER A 1 86 ? -3.329 -3.520 -6.548 1.00 88.06 86 SER A O 1
ATOM 711 N N . GLU A 1 87 ? -2.961 -4.809 -8.352 1.00 90.94 87 GLU A N 1
ATOM 712 C CA . GLU A 1 87 ? -3.173 -6.090 -7.686 1.00 90.94 87 GLU A CA 1
ATOM 713 C C . GLU A 1 87 ? -1.995 -6.504 -6.807 1.00 90.94 87 GLU A C 1
ATOM 715 O O . GLU A 1 87 ? -0.830 -6.440 -7.208 1.00 90.94 87 GLU A O 1
ATOM 720 N N . CYS A 1 88 ? -2.312 -6.997 -5.609 1.00 89.12 88 CYS A N 1
ATOM 721 C CA . CYS A 1 88 ? -1.328 -7.615 -4.733 1.00 89.12 88 CYS A CA 1
ATOM 722 C C . CYS A 1 88 ? -0.851 -8.962 -5.299 1.00 89.12 88 CYS A C 1
ATOM 724 O O . CYS A 1 88 ? -1.600 -9.676 -5.970 1.00 89.12 88 CYS A O 1
ATOM 726 N N . LEU A 1 89 ? 0.381 -9.357 -4.950 1.00 86.56 89 LEU A N 1
ATOM 727 C CA . LEU A 1 89 ? 0.995 -10.636 -5.355 1.00 86.56 89 LEU A CA 1
ATOM 728 C C . LEU A 1 89 ? 0.063 -11.856 -5.244 1.00 86.56 89 LEU A C 1
ATOM 730 O O . LEU A 1 89 ? 0.076 -12.725 -6.113 1.00 86.56 89 LEU A O 1
ATOM 734 N N . TRP A 1 90 ? -0.747 -11.909 -4.188 1.00 79.88 90 TRP A N 1
ATOM 735 C CA . TRP A 1 90 ? -1.549 -13.076 -3.815 1.00 79.88 90 TRP A CA 1
ATOM 736 C C . TRP A 1 90 ? -2.987 -13.052 -4.353 1.00 79.88 90 TRP A C 1
ATOM 738 O O . TRP A 1 90 ? -3.751 -13.971 -4.073 1.00 79.88 90 TRP A O 1
ATOM 748 N N . ASN A 1 91 ? -3.353 -12.045 -5.154 1.00 76.94 91 ASN A N 1
ATOM 749 C CA . ASN A 1 91 ? -4.665 -11.972 -5.812 1.00 76.94 91 ASN A CA 1
ATOM 750 C C . ASN A 1 91 ? -4.687 -12.605 -7.210 1.00 76.94 91 ASN A C 1
ATOM 752 O O . ASN A 1 91 ? -5.741 -12.658 -7.836 1.00 76.94 91 ASN A O 1
ATOM 756 N N . LYS A 1 92 ? -3.547 -13.108 -7.703 1.00 64.50 92 LYS A N 1
ATOM 757 C CA . LYS A 1 92 ? -3.419 -13.709 -9.044 1.00 64.50 92 LYS A CA 1
ATOM 758 C C . LYS A 1 92 ? -3.971 -15.139 -9.164 1.00 64.50 92 LYS A C 1
ATOM 760 O O . LYS A 1 92 ? -3.825 -15.745 -10.216 1.00 64.50 92 LYS A O 1
ATOM 765 N N . LEU A 1 93 ? -4.563 -15.691 -8.105 1.00 58.66 93 LEU A N 1
ATOM 766 C CA . LEU A 1 93 ? -5.030 -17.084 -8.041 1.00 58.66 93 LEU A CA 1
ATOM 767 C C . LEU A 1 93 ? -6.536 -17.230 -8.324 1.00 58.66 93 LEU A C 1
ATOM 769 O O . LEU A 1 93 ? -7.213 -17.991 -7.635 1.00 58.66 93 LEU A O 1
ATOM 773 N N . LYS A 1 94 ? -7.069 -16.478 -9.288 1.00 54.22 94 LYS A N 1
ATOM 774 C CA . 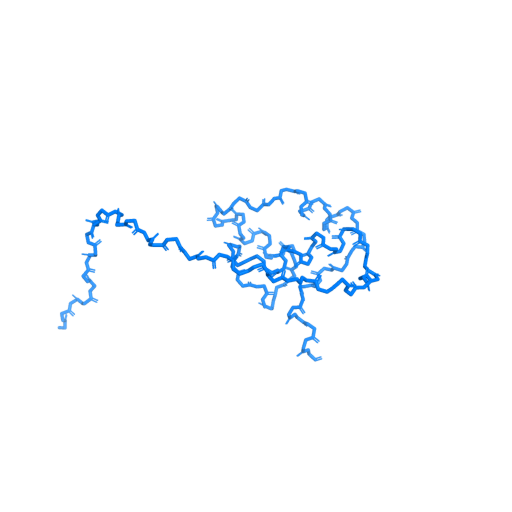LYS A 1 94 ? -8.441 -16.677 -9.775 1.00 54.22 94 LYS A CA 1
ATOM 775 C C . LYS A 1 94 ? -8.438 -17.438 -11.087 1.00 54.22 94 LYS A C 1
ATOM 777 O O . LYS A 1 94 ? -7.572 -17.116 -11.927 1.00 54.22 94 LYS A O 1
#

InterPro domains:
  IPR007218 DNA polymerase delta, subunit 4 [PF04081] (15-79)
  IPR007218 DNA polymerase delta, subunit 4 [PTHR14303] (10-92)